Protein AF-A0ABD5VV87-F1 (afdb_monomer_lite)

Sequence (84 aa):
MVPVSYYCPRCGTLRTLDRDAYLSDKSVTPYPLAGWTYVAPEENVEAADGVRIGCTGCGTPFYLNYVRYEDGREVEGQPVPDAV

Structure (mmCIF, N/CA/C/O backbone):
data_AF-A0ABD5VV87-F1
#
_entry.id   AF-A0ABD5VV87-F1
#
loop_
_atom_site.group_PDB
_atom_site.id
_atom_site.type_symbol
_atom_site.label_atom_id
_atom_site.label_alt_id
_atom_site.label_comp_id
_atom_site.label_asym_id
_atom_site.label_entity_id
_atom_site.label_seq_id
_atom_site.pdbx_PDB_ins_code
_atom_site.Cartn_x
_atom_site.Cartn_y
_atom_site.Cartn_z
_atom_site.occupancy
_atom_site.B_iso_or_equiv
_atom_site.auth_seq_id
_atom_site.auth_comp_id
_atom_site.auth_asym_id
_atom_site.auth_atom_id
_atom_site.pdbx_PDB_model_num
ATOM 1 N N . MET A 1 1 ? 16.574 1.248 6.296 1.00 80.44 1 MET A N 1
ATOM 2 C CA . MET A 1 1 ? 15.128 1.105 6.547 1.00 80.44 1 MET A CA 1
ATOM 3 C C . MET A 1 1 ? 14.622 2.327 7.287 1.00 80.44 1 MET A C 1
ATOM 5 O O . MET A 1 1 ? 15.302 2.794 8.196 1.00 80.44 1 MET A O 1
ATOM 9 N N . VAL A 1 2 ? 13.486 2.864 6.854 1.00 88.94 2 VAL A N 1
ATOM 10 C CA . VAL A 1 2 ? 12.789 3.999 7.457 1.00 88.94 2 VAL A CA 1
ATOM 11 C C . VAL A 1 2 ? 11.317 3.627 7.676 1.00 88.94 2 VAL A C 1
ATOM 13 O O . VAL A 1 2 ? 10.728 2.983 6.802 1.00 88.94 2 VAL A O 1
ATOM 16 N N . PRO A 1 3 ? 10.712 4.030 8.805 1.00 93.19 3 PRO A N 1
ATOM 17 C CA . PRO A 1 3 ? 9.296 3.800 9.047 1.00 93.19 3 PRO A CA 1
ATOM 18 C C . PRO A 1 3 ? 8.461 4.771 8.208 1.00 93.19 3 PRO A C 1
ATOM 20 O O . PRO A 1 3 ? 8.580 5.991 8.343 1.00 93.19 3 PRO A O 1
ATOM 23 N N . VAL A 1 4 ? 7.579 4.238 7.365 1.00 93.69 4 VAL A N 1
ATOM 24 C CA . VAL A 1 4 ? 6.652 5.020 6.533 1.00 93.69 4 VAL A CA 1
ATOM 25 C C . VAL A 1 4 ? 5.221 4.624 6.864 1.00 93.69 4 VAL A C 1
ATOM 27 O O . VAL A 1 4 ? 4.910 3.442 6.988 1.00 93.69 4 VAL A O 1
ATOM 30 N N . SER A 1 5 ? 4.340 5.611 7.032 1.00 94.06 5 SER A N 1
ATOM 31 C CA . SER A 1 5 ? 2.935 5.371 7.371 1.00 94.06 5 SER A CA 1
ATOM 32 C C . SER A 1 5 ? 2.012 5.606 6.180 1.00 94.06 5 SER A C 1
ATOM 34 O O . SER A 1 5 ? 2.070 6.655 5.545 1.00 94.06 5 SER A O 1
ATOM 36 N N . TYR A 1 6 ? 1.111 4.656 5.939 1.00 94.81 6 TYR A N 1
ATOM 37 C CA . TYR A 1 6 ? 0.099 4.704 4.887 1.00 94.81 6 TYR A CA 1
ATOM 38 C C . TYR A 1 6 ? -1.300 4.728 5.485 1.00 94.81 6 TYR A C 1
ATOM 40 O O . TYR A 1 6 ? -1.574 4.060 6.487 1.00 94.81 6 TYR A O 1
ATOM 48 N N . TYR A 1 7 ? -2.198 5.473 4.847 1.00 96.31 7 TYR A N 1
ATOM 49 C CA . TYR A 1 7 ? -3.605 5.508 5.218 1.00 96.31 7 TYR A CA 1
ATOM 50 C C . TYR A 1 7 ? -4.372 4.397 4.502 1.00 96.31 7 TYR A C 1
ATOM 52 O O . TYR A 1 7 ? -4.205 4.163 3.307 1.00 96.31 7 TYR A O 1
ATOM 60 N N . CYS A 1 8 ? -5.262 3.723 5.226 1.00 96.81 8 CYS A N 1
ATOM 61 C CA . CYS A 1 8 ? -6.219 2.826 4.602 1.00 96.81 8 CYS A CA 1
ATOM 62 C C . CYS A 1 8 ? -7.233 3.651 3.785 1.00 96.81 8 CYS A C 1
ATOM 64 O O . CYS A 1 8 ? -7.937 4.476 4.373 1.00 9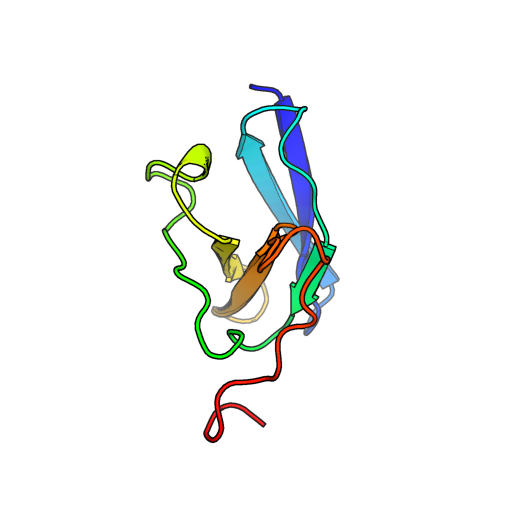6.81 8 CYS A O 1
ATOM 66 N N . PRO A 1 9 ? -7.403 3.397 2.476 1.00 96.00 9 PRO A N 1
ATOM 67 C CA . PRO A 1 9 ? -8.322 4.163 1.630 1.00 96.00 9 PRO A CA 1
ATOM 68 C C . PRO A 1 9 ? -9.804 3.930 1.965 1.00 96.00 9 PRO A C 1
ATOM 70 O O . PRO A 1 9 ? -10.662 4.653 1.473 1.00 96.00 9 PRO A O 1
ATOM 73 N N . ARG A 1 10 ? -10.123 2.927 2.799 1.00 94.12 10 ARG A N 1
ATOM 74 C CA . ARG A 1 10 ? -11.500 2.629 3.225 1.00 94.12 10 ARG A CA 1
ATOM 75 C C . ARG A 1 10 ? -11.909 3.342 4.513 1.00 94.12 10 ARG A C 1
ATOM 77 O O . ARG A 1 10 ? -13.021 3.844 4.597 1.00 94.12 10 ARG A O 1
ATOM 84 N N . CYS A 1 11 ? -11.047 3.347 5.532 1.00 96.81 11 CYS A N 1
ATOM 85 C CA . CYS A 1 11 ? -11.404 3.826 6.876 1.00 96.81 11 CYS A CA 1
ATOM 86 C C . CYS A 1 11 ? -10.409 4.824 7.484 1.00 96.81 11 CYS A C 1
ATOM 88 O O . CYS A 1 11 ? -10.577 5.220 8.633 1.00 96.81 11 CYS A O 1
ATOM 90 N N . GLY A 1 12 ? -9.350 5.201 6.762 1.00 95.62 12 GLY A N 1
ATOM 91 C CA . GLY A 1 12 ? -8.361 6.185 7.213 1.00 95.62 12 GLY A CA 1
ATOM 92 C C . GLY A 1 12 ? -7.382 5.697 8.287 1.00 95.62 12 GLY A C 1
ATOM 93 O O . GLY A 1 12 ? -6.488 6.445 8.670 1.00 95.62 12 GLY A O 1
ATOM 94 N N . THR A 1 13 ? -7.498 4.454 8.769 1.00 97.19 13 THR A N 1
ATOM 95 C CA . THR A 1 13 ? -6.552 3.884 9.744 1.00 97.19 13 THR A CA 1
ATOM 96 C C . THR A 1 13 ? -5.131 3.884 9.187 1.00 97.19 13 THR A C 1
ATOM 98 O O . THR A 1 13 ? -4.913 3.448 8.056 1.00 97.19 13 THR A O 1
ATOM 101 N N . LEU A 1 14 ? -4.169 4.326 9.999 1.00 96.75 14 LEU A N 1
ATOM 102 C CA . LEU A 1 14 ? -2.754 4.326 9.642 1.00 96.75 14 LEU A CA 1
ATOM 103 C C . LEU A 1 14 ? -2.112 2.956 9.874 1.00 96.75 14 LEU A C 1
ATOM 105 O O . LEU A 1 14 ? -2.380 2.283 10.872 1.00 96.75 14 LEU A O 1
ATOM 109 N N . ARG A 1 15 ? -1.230 2.564 8.956 1.00 95.81 15 ARG A N 1
ATOM 110 C CA . ARG A 1 15 ? -0.333 1.414 9.098 1.00 95.81 15 ARG A CA 1
ATOM 111 C C . ARG A 1 15 ? 1.085 1.839 8.771 1.00 95.81 15 ARG A C 1
ATOM 113 O O . ARG A 1 15 ? 1.311 2.457 7.736 1.00 95.81 15 ARG A O 1
ATOM 120 N N . THR A 1 16 ? 2.015 1.483 9.645 1.00 94.75 16 THR A N 1
ATOM 121 C CA . THR A 1 16 ? 3.441 1.754 9.465 1.00 94.75 16 THR A CA 1
ATOM 122 C C . THR A 1 16 ? 4.132 0.522 8.896 1.00 94.75 16 THR A C 1
ATOM 124 O O . THR A 1 16 ? 3.832 -0.600 9.305 1.00 94.75 16 THR A O 1
ATOM 127 N N . LEU A 1 17 ? 5.024 0.752 7.940 1.00 91.81 17 LEU A N 1
ATOM 128 C CA . LEU A 1 17 ? 5.867 -0.240 7.289 1.00 91.81 17 LEU A CA 1
ATOM 129 C C . LEU A 1 17 ? 7.322 0.230 7.378 1.00 91.81 17 LEU A C 1
ATOM 131 O O . LEU A 1 17 ? 7.611 1.378 7.036 1.00 91.81 17 LEU A O 1
ATOM 135 N N . ASP A 1 18 ? 8.221 -0.654 7.801 1.00 90.31 18 ASP A N 1
ATOM 136 C CA . ASP A 1 18 ? 9.665 -0.426 7.746 1.00 90.31 18 ASP A CA 1
ATOM 137 C C . ASP A 1 18 ? 10.210 -0.932 6.411 1.00 90.31 18 ASP A C 1
ATOM 139 O O . ASP A 1 18 ? 10.089 -2.110 6.091 1.00 90.31 18 ASP A O 1
ATOM 143 N N . ARG A 1 19 ? 10.789 -0.034 5.613 1.00 90.06 19 ARG A N 1
ATOM 144 C CA . ARG A 1 19 ? 11.277 -0.348 4.258 1.00 90.06 19 ARG A CA 1
ATOM 145 C C . ARG A 1 19 ? 12.427 0.563 3.841 1.00 90.06 19 ARG A C 1
ATOM 147 O O . ARG A 1 19 ? 12.759 1.504 4.564 1.00 90.06 19 ARG A O 1
ATOM 154 N N . ASP A 1 20 ? 13.053 0.324 2.693 1.00 86.25 20 ASP A N 1
ATOM 155 C CA . ASP A 1 20 ? 14.038 1.267 2.149 1.00 86.25 20 ASP A CA 1
ATOM 156 C C . ASP A 1 20 ? 13.408 2.620 1.735 1.00 86.25 20 ASP A C 1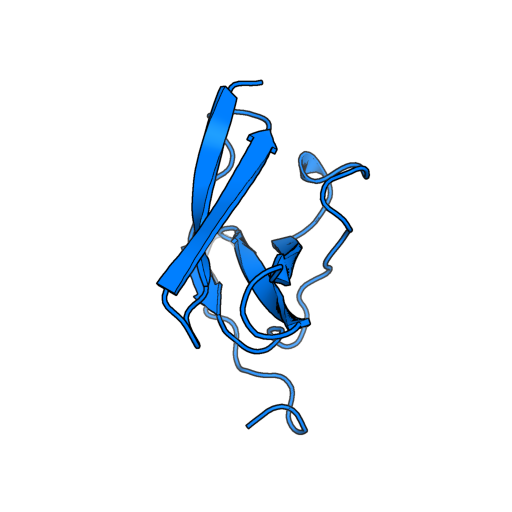
ATOM 158 O O . ASP A 1 20 ? 12.277 2.679 1.252 1.00 86.25 20 ASP A O 1
ATOM 162 N N . ALA A 1 21 ? 14.143 3.719 1.934 1.00 80.94 21 ALA A N 1
ATOM 163 C CA . ALA A 1 21 ? 13.688 5.077 1.628 1.00 80.94 21 ALA A CA 1
ATOM 164 C C . ALA A 1 21 ? 13.647 5.380 0.119 1.00 80.94 21 ALA A C 1
ATOM 166 O O . ALA A 1 21 ? 12.963 6.315 -0.289 1.00 80.94 21 ALA A O 1
ATOM 167 N N . TYR A 1 22 ? 14.370 4.612 -0.703 1.00 80.62 22 TYR A N 1
ATOM 168 C CA . TYR A 1 22 ? 14.405 4.793 -2.158 1.00 80.62 22 TYR A CA 1
ATOM 169 C C . TYR A 1 22 ? 13.271 4.074 -2.900 1.00 80.62 22 TYR A C 1
ATOM 171 O O . TYR A 1 22 ? 13.131 4.238 -4.114 1.00 80.62 22 TYR A O 1
ATOM 179 N N . LEU A 1 23 ? 12.442 3.292 -2.200 1.00 82.00 23 LEU A N 1
ATOM 180 C CA . LEU A 1 23 ? 11.289 2.646 -2.817 1.00 82.00 23 LEU A CA 1
ATOM 181 C C . LEU A 1 23 ? 10.254 3.701 -3.232 1.00 82.00 23 LEU A C 1
ATOM 183 O O . LEU A 1 23 ? 9.702 4.439 -2.410 1.00 82.00 23 LEU A O 1
ATOM 187 N N . SER A 1 24 ? 10.022 3.769 -4.542 1.00 87.69 24 SER A N 1
ATOM 188 C CA . SER A 1 24 ? 9.188 4.785 -5.179 1.00 87.69 24 SER A CA 1
ATOM 189 C C . SER A 1 24 ? 7.712 4.419 -5.056 1.00 87.69 24 SER A C 1
ATOM 191 O O . SER A 1 24 ? 7.210 3.577 -5.800 1.00 87.69 24 SER A O 1
ATOM 193 N N . ASP A 1 25 ? 7.019 5.052 -4.110 1.00 91.00 25 ASP A N 1
ATOM 194 C CA . ASP A 1 25 ? 5.572 4.898 -3.947 1.00 91.00 25 ASP A CA 1
ATOM 195 C C . ASP A 1 25 ? 4.838 5.509 -5.129 1.00 91.00 25 ASP A C 1
ATOM 197 O O . ASP A 1 25 ? 5.026 6.683 -5.448 1.00 91.00 25 ASP A O 1
ATOM 201 N N . LYS A 1 26 ? 3.959 4.722 -5.744 1.00 93.38 26 LYS A N 1
ATOM 202 C CA . LYS A 1 26 ? 3.072 5.197 -6.802 1.00 93.38 26 LYS A CA 1
ATOM 203 C C . LYS A 1 26 ? 1.701 5.552 -6.250 1.00 93.38 26 LYS A C 1
ATOM 205 O O . LYS A 1 26 ? 1.197 6.648 -6.477 1.00 93.38 26 LYS A O 1
ATOM 210 N N . SER A 1 27 ? 1.067 4.614 -5.551 1.00 94.31 27 SER A N 1
ATOM 211 C CA . SER A 1 27 ? -0.305 4.789 -5.071 1.00 94.31 27 SER A CA 1
ATOM 212 C C . SER A 1 27 ? -0.661 3.817 -3.952 1.00 94.31 27 SER A C 1
ATOM 214 O O . SER A 1 27 ? -0.015 2.787 -3.766 1.00 94.31 27 SER A O 1
ATOM 216 N N . VAL A 1 28 ? -1.732 4.136 -3.224 1.00 96.06 28 VAL A N 1
ATOM 217 C CA . VAL A 1 28 ? -2.363 3.239 -2.252 1.00 96.06 28 VAL A CA 1
ATOM 218 C C . VAL A 1 28 ? -3.787 2.949 -2.716 1.00 96.06 28 VAL A C 1
ATOM 220 O O . VAL A 1 28 ? -4.574 3.876 -2.905 1.00 96.06 28 VAL A O 1
ATOM 223 N N . THR A 1 29 ? -4.135 1.675 -2.892 1.00 96.00 29 THR A N 1
ATOM 224 C CA . THR A 1 29 ? -5.422 1.245 -3.460 1.00 96.00 29 THR A CA 1
ATOM 225 C C . THR A 1 29 ? -6.153 0.245 -2.556 1.00 96.00 29 THR A C 1
ATOM 227 O O . THR A 1 29 ? -5.529 -0.523 -1.819 1.00 96.00 29 THR A O 1
ATOM 230 N N . PRO A 1 30 ? -7.500 0.214 -2.570 1.00 95.94 30 PRO A N 1
ATOM 231 C CA . PRO A 1 30 ? -8.270 -0.783 -1.822 1.00 95.94 30 PRO A CA 1
ATOM 232 C C . PRO A 1 30 ? -8.236 -2.184 -2.464 1.00 95.94 30 PRO A C 1
ATOM 234 O O . PRO A 1 30 ? -8.582 -3.165 -1.802 1.00 95.94 30 PRO A O 1
ATOM 237 N N . TYR A 1 31 ? -7.816 -2.284 -3.724 1.00 94.88 31 TYR A N 1
ATOM 238 C CA . TYR A 1 31 ? -7.747 -3.499 -4.540 1.00 94.88 31 TYR A CA 1
ATOM 239 C C . TYR A 1 31 ? -6.340 -3.687 -5.131 1.00 94.88 31 TYR A C 1
ATOM 241 O O . TYR A 1 31 ? -5.606 -2.699 -5.248 1.00 94.88 31 TYR A O 1
ATOM 249 N N . PRO A 1 32 ? -5.955 -4.922 -5.505 1.00 96.19 32 PRO A N 1
ATOM 250 C CA . PRO A 1 32 ? -4.696 -5.167 -6.197 1.00 96.19 32 PRO A CA 1
ATOM 251 C C . PRO A 1 32 ? -4.787 -4.746 -7.669 1.00 96.19 32 PRO A C 1
ATOM 253 O O . PRO A 1 32 ? -5.868 -4.762 -8.270 1.00 96.19 32 PRO A O 1
ATOM 256 N N . LEU A 1 33 ? -3.642 -4.391 -8.246 1.00 95.44 33 LEU A N 1
ATOM 257 C CA . LEU A 1 33 ? -3.500 -4.053 -9.656 1.00 95.44 33 LEU A CA 1
ATOM 258 C C . LEU A 1 33 ? -3.118 -5.293 -10.474 1.00 95.44 33 LEU A C 1
ATOM 260 O O . LEU A 1 33 ? -2.342 -6.145 -10.036 1.00 95.44 33 LEU A O 1
ATOM 264 N N . ALA A 1 34 ? -3.683 -5.411 -11.671 1.00 93.62 34 ALA A N 1
ATOM 265 C CA . ALA A 1 34 ? -3.429 -6.506 -12.589 1.00 93.62 34 ALA A CA 1
ATOM 266 C C . ALA A 1 34 ? -1.963 -6.512 -13.033 1.00 93.62 34 ALA A C 1
ATOM 268 O O . ALA A 1 34 ? -1.452 -5.514 -13.530 1.00 93.62 34 ALA A O 1
ATOM 269 N N . GLY A 1 35 ? -1.299 -7.656 -12.857 1.00 91.94 35 GLY A N 1
ATOM 270 C CA . GLY A 1 35 ? 0.110 -7.836 -13.201 1.00 91.94 35 GLY A CA 1
ATOM 271 C C . GLY A 1 35 ? 1.105 -7.417 -12.116 1.00 91.94 35 GLY A C 1
ATOM 272 O O . GLY A 1 35 ? 2.293 -7.636 -12.332 1.00 91.94 35 GLY A O 1
ATOM 273 N N . TRP A 1 36 ? 0.664 -6.862 -10.978 1.00 94.94 36 TRP A N 1
ATOM 274 C CA . TRP A 1 36 ? 1.534 -6.524 -9.843 1.00 94.94 36 TRP A CA 1
ATOM 275 C C . TRP A 1 36 ? 1.688 -7.722 -8.904 1.00 94.94 36 TRP A C 1
ATOM 277 O O . TRP A 1 36 ? 0.710 -8.387 -8.550 1.00 94.94 36 TRP A O 1
ATOM 287 N N . THR A 1 37 ? 2.915 -7.960 -8.453 1.00 95.31 37 THR A N 1
ATOM 288 C CA . THR A 1 37 ? 3.235 -8.943 -7.415 1.00 95.31 37 THR A CA 1
ATOM 289 C C . THR A 1 37 ? 3.264 -8.265 -6.051 1.00 95.31 37 THR A C 1
ATOM 291 O O . THR A 1 37 ? 4.026 -7.325 -5.837 1.00 95.31 37 THR A O 1
ATOM 294 N N . TYR A 1 38 ? 2.458 -8.765 -5.113 1.00 95.62 38 TYR A N 1
ATOM 295 C CA . TYR A 1 38 ? 2.366 -8.234 -3.754 1.00 95.62 38 TYR A CA 1
ATOM 296 C C . TYR A 1 38 ? 2.878 -9.238 -2.732 1.00 95.62 38 TYR A C 1
ATOM 298 O O . TYR A 1 38 ? 2.519 -10.414 -2.791 1.00 95.62 38 TYR A O 1
ATOM 306 N N . VAL A 1 39 ? 3.620 -8.742 -1.747 1.00 97.31 39 VAL A N 1
ATOM 307 C CA . VAL A 1 39 ? 4.095 -9.522 -0.594 1.00 97.31 39 VAL A CA 1
ATOM 308 C C . VAL A 1 39 ? 3.573 -8.940 0.720 1.00 97.31 39 VAL A C 1
ATOM 310 O O . VAL A 1 39 ? 3.038 -7.824 0.747 1.00 97.31 39 VAL A O 1
ATOM 313 N N . ALA A 1 40 ? 3.677 -9.697 1.810 1.00 95.56 40 ALA A N 1
ATOM 314 C CA . ALA A 1 40 ? 3.366 -9.199 3.145 1.00 95.56 40 ALA A CA 1
ATOM 315 C C . ALA A 1 40 ? 4.450 -8.218 3.656 1.00 95.56 40 ALA A C 1
ATOM 317 O O . ALA A 1 40 ? 5.589 -8.268 3.192 1.00 95.56 40 ALA A O 1
ATOM 318 N N . PRO A 1 41 ? 4.126 -7.328 4.617 1.00 93.31 41 PRO A N 1
ATOM 319 C CA . PRO A 1 41 ? 5.081 -6.396 5.229 1.00 93.31 41 PRO A CA 1
ATOM 320 C C . PRO A 1 41 ? 6.345 -7.041 5.809 1.00 93.31 41 PRO A C 1
ATOM 322 O O . PRO A 1 41 ? 7.370 -6.380 5.919 1.00 93.31 41 PRO A O 1
ATOM 325 N N . GLU A 1 42 ? 6.254 -8.302 6.226 1.00 90.81 42 GLU A N 1
ATOM 326 C CA . GLU A 1 42 ? 7.335 -9.054 6.864 1.00 90.81 42 GLU A CA 1
ATOM 327 C C . GLU A 1 42 ? 8.240 -9.789 5.856 1.00 90.81 42 GLU A C 1
ATOM 329 O O . GLU A 1 42 ? 9.240 -10.393 6.246 1.00 90.81 42 GLU A O 1
ATOM 334 N N . GLU A 1 43 ? 7.884 -9.768 4.570 1.00 93.44 43 GLU A N 1
ATOM 335 C CA . GLU A 1 43 ? 8.633 -10.399 3.483 1.00 93.44 43 GLU A CA 1
ATOM 336 C C . GLU A 1 43 ? 9.573 -9.398 2.784 1.00 93.44 43 GLU A C 1
ATOM 338 O O . GLU A 1 43 ? 9.724 -8.251 3.201 1.00 93.44 43 GLU A O 1
ATOM 343 N N . ASN A 1 44 ? 10.238 -9.831 1.707 1.00 90.75 44 ASN A N 1
ATOM 344 C CA . ASN A 1 44 ? 11.110 -8.967 0.911 1.00 90.75 44 ASN A CA 1
ATOM 345 C C . ASN A 1 44 ? 10.274 -8.002 0.057 1.00 90.75 44 ASN A C 1
ATOM 347 O O . ASN A 1 44 ? 9.956 -8.284 -1.101 1.00 90.75 44 ASN A O 1
ATOM 351 N N . VAL A 1 45 ? 9.898 -6.875 0.659 1.00 91.31 45 VAL A N 1
ATOM 352 C CA . VAL A 1 45 ? 9.098 -5.833 0.014 1.00 91.31 45 VAL A CA 1
ATOM 353 C C . VAL A 1 45 ? 9.855 -5.148 -1.121 1.00 91.31 45 VAL A C 1
ATOM 355 O O . VAL A 1 45 ? 9.222 -4.659 -2.044 1.00 91.31 45 VAL A O 1
ATOM 358 N N . GLU A 1 46 ? 11.186 -5.127 -1.100 1.00 88.44 46 GLU A N 1
ATOM 359 C CA . GLU A 1 46 ? 12.021 -4.499 -2.126 1.00 88.44 46 GLU A CA 1
ATOM 360 C C . GLU A 1 46 ? 12.017 -5.262 -3.458 1.00 88.44 46 GLU A C 1
ATOM 362 O O . GLU A 1 46 ? 12.230 -4.666 -4.512 1.00 88.44 46 GLU A O 1
ATOM 367 N N . ALA A 1 47 ? 11.797 -6.578 -3.417 1.00 91.00 47 ALA A N 1
ATOM 368 C CA . ALA A 1 47 ? 11.766 -7.441 -4.596 1.00 91.00 47 ALA A CA 1
ATOM 369 C C . ALA A 1 47 ? 10.372 -7.552 -5.245 1.00 91.00 47 ALA A C 1
ATOM 371 O O . ALA A 1 47 ? 10.224 -8.242 -6.254 1.00 91.00 47 ALA A O 1
ATOM 372 N N . ALA A 1 48 ? 9.355 -6.918 -4.658 1.00 94.19 48 ALA A N 1
ATOM 373 C CA . ALA A 1 48 ? 7.969 -6.977 -5.108 1.00 94.19 48 ALA A CA 1
ATOM 374 C C . ALA A 1 48 ? 7.539 -5.680 -5.812 1.00 94.19 48 ALA A C 1
ATOM 376 O O . ALA A 1 48 ? 8.152 -4.631 -5.640 1.00 94.19 48 ALA A O 1
ATOM 377 N N . ASP A 1 49 ? 6.429 -5.729 -6.553 1.00 95.06 49 ASP A N 1
ATOM 378 C CA . ASP A 1 49 ? 5.824 -4.536 -7.168 1.00 95.06 49 ASP A CA 1
ATOM 379 C C . ASP A 1 49 ? 4.975 -3.730 -6.165 1.00 95.06 49 ASP A C 1
ATOM 381 O O . ASP A 1 49 ? 4.494 -2.632 -6.460 1.00 95.06 49 ASP A O 1
ATOM 385 N N . GLY A 1 50 ? 4.742 -4.281 -4.974 1.00 95.31 50 GLY A N 1
ATOM 386 C CA . GLY A 1 50 ? 3.943 -3.653 -3.939 1.00 95.31 50 GLY A CA 1
ATOM 387 C C . GLY A 1 50 ? 3.796 -4.504 -2.683 1.00 95.31 50 GLY A C 1
ATOM 388 O O . GLY A 1 50 ? 4.295 -5.625 -2.583 1.00 95.31 50 GLY A O 1
ATOM 389 N N . VAL A 1 51 ? 3.053 -3.970 -1.715 1.00 96.75 51 VAL A N 1
ATOM 390 C CA . VAL A 1 51 ? 2.838 -4.604 -0.407 1.00 96.75 51 VAL A CA 1
ATOM 391 C C . VAL A 1 51 ? 1.350 -4.733 -0.118 1.00 96.75 51 VAL A C 1
ATOM 393 O O . VAL A 1 51 ? 0.592 -3.768 -0.243 1.00 96.75 51 VAL A O 1
ATOM 396 N N . ARG A 1 52 ? 0.924 -5.921 0.316 1.00 97.25 52 ARG A N 1
ATOM 397 C CA . ARG A 1 52 ? -0.433 -6.170 0.810 1.00 97.25 52 ARG A CA 1
ATOM 398 C C . ARG A 1 52 ? -0.486 -5.899 2.310 1.00 97.25 52 ARG A C 1
ATOM 400 O O . ARG A 1 52 ? -0.035 -6.702 3.119 1.00 97.25 52 ARG A O 1
ATOM 407 N N . ILE A 1 53 ? -1.102 -4.790 2.693 1.00 96.62 53 ILE A N 1
ATOM 408 C CA . ILE A 1 53 ? -1.143 -4.319 4.076 1.00 96.62 53 ILE A CA 1
ATOM 409 C C . ILE A 1 53 ? -2.494 -4.668 4.705 1.00 96.62 53 ILE A C 1
ATOM 411 O O . ILE A 1 53 ? -3.552 -4.252 4.233 1.00 96.62 53 ILE A O 1
ATOM 415 N N . GLY A 1 54 ? -2.478 -5.407 5.815 1.00 95.94 54 GLY A N 1
ATOM 416 C CA . GLY A 1 54 ? -3.679 -5.646 6.618 1.00 95.94 54 GLY A CA 1
ATOM 417 C C . GLY A 1 54 ? -4.140 -4.377 7.343 1.00 95.94 54 GLY A C 1
ATOM 418 O O . GLY A 1 54 ? -3.349 -3.729 8.027 1.00 95.94 54 GLY A O 1
ATOM 419 N N . CYS A 1 55 ? -5.422 -4.015 7.248 1.00 95.81 55 CYS A N 1
ATOM 420 C CA . CYS A 1 55 ? -5.980 -2.920 8.042 1.00 95.81 55 CYS A CA 1
ATOM 421 C C . CYS A 1 55 ? -6.495 -3.430 9.397 1.00 95.81 55 CYS A C 1
ATOM 423 O O . CYS A 1 55 ? -7.363 -4.295 9.441 1.00 95.81 55 CYS A O 1
ATOM 425 N N . THR A 1 56 ? -6.023 -2.851 10.503 1.00 93.69 56 THR A N 1
ATOM 426 C CA . THR A 1 56 ? -6.518 -3.149 11.864 1.00 93.69 56 THR A CA 1
ATOM 427 C C . THR A 1 56 ? -7.849 -2.475 12.197 1.00 93.69 56 THR A C 1
ATOM 429 O O . THR A 1 56 ? -8.477 -2.856 13.176 1.00 93.69 56 THR A O 1
ATOM 432 N N . GLY A 1 57 ? -8.287 -1.488 11.407 1.00 94.56 57 GLY A N 1
ATOM 433 C CA . GLY A 1 57 ? -9.556 -0.784 11.611 1.00 94.56 57 GLY A CA 1
ATOM 434 C C . GLY A 1 57 ? -10.746 -1.496 10.967 1.00 94.56 57 GLY A C 1
ATOM 435 O O . GLY A 1 57 ? -11.672 -1.904 11.657 1.00 94.56 57 GLY A O 1
ATOM 436 N N . CYS A 1 58 ? -10.724 -1.663 9.639 1.00 95.25 58 CYS A N 1
ATOM 437 C CA . CYS A 1 58 ? -11.823 -2.295 8.894 1.00 95.25 58 CYS A CA 1
ATOM 438 C C . CYS A 1 58 ? -11.619 -3.793 8.601 1.00 95.25 58 CYS A C 1
ATOM 440 O O . CYS A 1 58 ? -12.460 -4.403 7.945 1.00 95.25 58 CYS A O 1
ATOM 442 N N . GLY A 1 59 ? -10.489 -4.385 9.004 1.00 94.12 59 GLY A N 1
ATOM 443 C CA . GLY A 1 59 ? -10.177 -5.806 8.788 1.00 94.12 59 GLY A CA 1
ATOM 444 C C . GLY A 1 59 ? -9.884 -6.203 7.336 1.00 94.12 59 GLY A C 1
ATOM 445 O O . GLY A 1 59 ? -9.442 -7.320 7.082 1.00 94.12 59 GLY A O 1
ATOM 446 N N . THR A 1 60 ? -10.086 -5.302 6.371 1.00 94.75 60 THR A N 1
ATOM 447 C CA . THR A 1 60 ? -9.855 -5.582 4.949 1.00 94.75 60 THR A CA 1
ATOM 448 C C . THR A 1 60 ? -8.463 -5.098 4.540 1.00 94.75 60 THR A C 1
ATOM 450 O O . THR A 1 60 ? -8.093 -3.970 4.883 1.00 94.75 60 THR A O 1
ATOM 453 N N . PRO A 1 61 ? -7.671 -5.894 3.802 1.00 96.25 61 PRO A N 1
ATOM 454 C CA . PRO A 1 61 ? -6.369 -5.449 3.333 1.00 96.25 61 PRO A CA 1
ATOM 455 C C . PRO A 1 61 ? -6.492 -4.334 2.293 1.00 96.25 61 PRO A C 1
ATOM 457 O O . PRO A 1 61 ? -7.502 -4.207 1.596 1.00 96.25 61 PRO A O 1
ATOM 460 N N . PHE A 1 62 ? -5.435 -3.549 2.176 1.00 96.81 62 PHE A N 1
ATOM 461 C CA . PHE A 1 62 ? -5.222 -2.575 1.115 1.00 96.81 62 PHE A CA 1
ATOM 462 C C . PHE A 1 62 ? -3.801 -2.730 0.569 1.00 96.81 62 PHE A C 1
ATOM 464 O O . PHE A 1 62 ? -2.994 -3.469 1.135 1.00 96.81 62 PHE A O 1
AT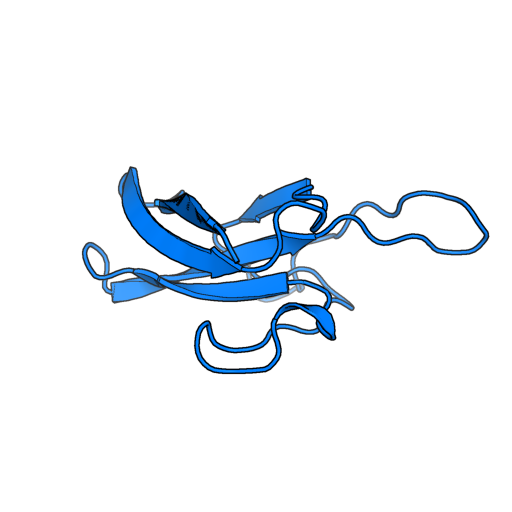OM 471 N N . TYR A 1 63 ? -3.513 -2.077 -0.548 1.00 97.25 63 TYR A N 1
ATOM 472 C CA . TYR A 1 63 ? -2.327 -2.355 -1.345 1.00 97.25 63 TYR A CA 1
ATOM 473 C C . TYR A 1 63 ? -1.522 -1.078 -1.539 1.00 97.25 63 TYR A C 1
ATOM 475 O O . TYR A 1 63 ? -2.060 -0.061 -1.974 1.00 97.25 63 TYR A O 1
ATOM 483 N N . LEU A 1 64 ? -0.243 -1.136 -1.183 1.00 96.50 64 LEU A N 1
ATOM 484 C CA . LEU A 1 64 ? 0.753 -0.158 -1.595 1.00 96.50 64 LEU A CA 1
ATOM 485 C C . LEU A 1 64 ? 1.319 -0.612 -2.935 1.00 96.50 64 LEU A C 1
ATOM 487 O O . LEU A 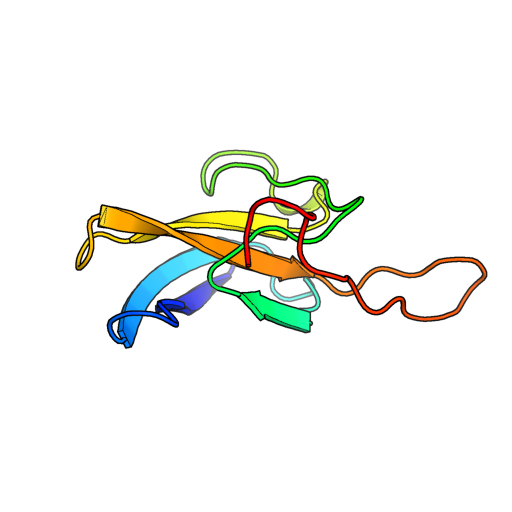1 64 ? 1.752 -1.756 -3.048 1.00 96.50 64 LEU A O 1
ATOM 491 N N . ASN A 1 65 ? 1.326 0.275 -3.921 1.00 96.44 65 ASN A N 1
ATOM 492 C CA . ASN A 1 65 ? 1.850 0.008 -5.253 1.00 96.44 65 ASN A CA 1
ATOM 493 C C . ASN A 1 65 ? 3.117 0.828 -5.456 1.00 96.44 65 ASN A C 1
ATOM 495 O O . ASN A 1 65 ? 3.100 2.047 -5.254 1.00 96.44 65 ASN A O 1
ATOM 499 N N . TYR A 1 66 ? 4.190 0.176 -5.885 1.00 95.19 66 TYR A N 1
ATOM 500 C CA . TYR A 1 66 ? 5.392 0.868 -6.317 1.00 95.19 66 TYR A CA 1
ATOM 501 C C . TYR A 1 66 ? 5.297 1.272 -7.782 1.00 95.19 66 TYR A C 1
ATOM 503 O O . TYR A 1 66 ? 4.492 0.747 -8.560 1.00 95.19 66 TYR A O 1
ATOM 511 N N . VAL A 1 67 ? 6.127 2.247 -8.142 1.00 94.38 67 VAL A N 1
ATOM 512 C CA . VAL A 1 67 ? 6.350 2.630 -9.531 1.00 94.38 67 VAL A CA 1
ATOM 513 C C . VAL A 1 67 ? 6.989 1.451 -10.261 1.00 94.38 67 VAL A C 1
ATOM 515 O O . VAL A 1 67 ? 8.009 0.920 -9.826 1.00 94.38 67 VAL A O 1
ATOM 518 N N . ARG A 1 68 ? 6.400 1.064 -11.393 1.00 91.69 68 ARG A N 1
ATOM 519 C CA . ARG A 1 68 ? 6.920 0.025 -12.283 1.00 91.69 68 ARG A CA 1
ATOM 520 C C . ARG A 1 68 ? 7.178 0.617 -13.661 1.00 91.69 68 ARG A C 1
ATOM 522 O O . ARG A 1 68 ? 6.439 1.495 -14.105 1.00 91.69 68 ARG A O 1
ATOM 529 N N . TYR A 1 69 ? 8.204 0.106 -14.336 1.00 91.31 69 TYR A N 1
ATOM 530 C CA . TYR A 1 69 ? 8.571 0.507 -15.690 1.00 91.31 69 TYR A CA 1
ATOM 531 C C . TYR A 1 69 ? 8.526 -0.680 -16.653 1.00 91.31 69 TYR A C 1
ATOM 533 O O . TYR A 1 69 ? 9.029 -1.756 -16.338 1.00 91.31 69 TYR A O 1
ATOM 541 N N . GLU A 1 70 ? 7.990 -0.454 -17.848 1.00 90.88 70 GLU A N 1
ATOM 542 C CA . GLU A 1 70 ? 8.040 -1.373 -18.987 1.00 90.88 70 GLU A CA 1
ATOM 543 C C . GLU A 1 70 ? 8.518 -0.601 -20.218 1.00 90.88 70 GLU A C 1
ATOM 545 O O . GLU A 1 70 ? 8.059 0.512 -20.478 1.00 90.88 70 GLU A O 1
ATOM 550 N N . ASP A 1 71 ? 9.499 -1.141 -20.944 1.00 92.19 71 ASP A N 1
ATOM 551 C CA . ASP A 1 71 ? 10.118 -0.480 -22.106 1.00 92.19 71 ASP A CA 1
ATOM 552 C C . ASP A 1 71 ? 10.540 0.982 -21.841 1.00 92.19 71 ASP A C 1
ATOM 554 O O . ASP A 1 71 ? 10.396 1.871 -22.686 1.00 92.19 71 ASP A O 1
ATOM 558 N N . GLY A 1 72 ? 11.039 1.244 -20.627 1.00 92.12 72 GLY A N 1
ATOM 559 C CA . GLY A 1 72 ? 11.479 2.569 -20.184 1.00 92.12 72 GLY A CA 1
ATOM 560 C C . GLY A 1 72 ? 10.350 3.565 -19.899 1.00 92.12 72 GLY A C 1
ATOM 561 O O . GLY A 1 72 ? 10.628 4.748 -19.706 1.00 92.12 72 GLY A O 1
ATOM 562 N N . ARG A 1 73 ? 9.087 3.124 -19.866 1.00 91.88 73 ARG A N 1
ATOM 563 C CA . ARG A 1 73 ? 7.923 3.949 -19.524 1.00 91.88 73 ARG A CA 1
ATOM 564 C C . ARG A 1 73 ? 7.295 3.475 -18.229 1.00 91.88 73 ARG A C 1
ATOM 566 O O . ARG A 1 73 ? 7.162 2.278 -18.006 1.00 91.88 73 ARG A O 1
ATOM 573 N N . GLU A 1 74 ? 6.907 4.423 -17.386 1.00 92.50 74 GLU A N 1
ATOM 574 C CA . GLU A 1 74 ? 6.120 4.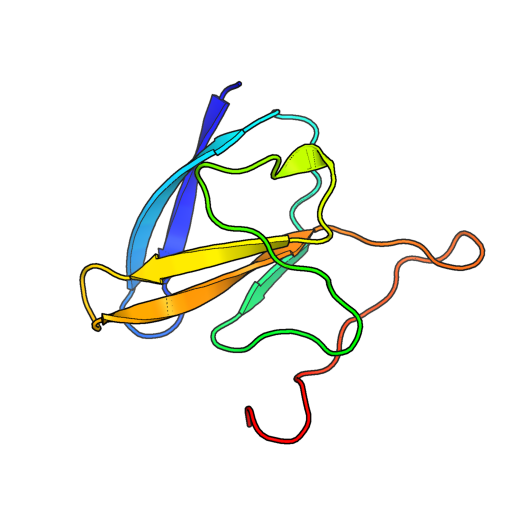111 -16.199 1.00 92.50 74 GLU A CA 1
ATOM 575 C C . GLU A 1 74 ? 4.763 3.541 -16.619 1.00 92.50 74 GLU A C 1
ATOM 577 O O . GLU A 1 74 ? 4.103 4.090 -17.506 1.00 92.50 74 GLU A O 1
ATOM 582 N N . VAL A 1 75 ? 4.358 2.443 -15.986 1.00 93.12 75 VAL A N 1
ATOM 583 C CA . VAL A 1 75 ? 3.074 1.797 -16.253 1.00 93.12 75 VAL A CA 1
ATOM 584 C C . VAL A 1 75 ? 2.034 2.174 -15.204 1.00 93.12 75 VAL A C 1
ATOM 586 O O . VAL A 1 75 ? 2.285 2.153 -13.998 1.00 93.12 75 VAL A O 1
ATOM 589 N N 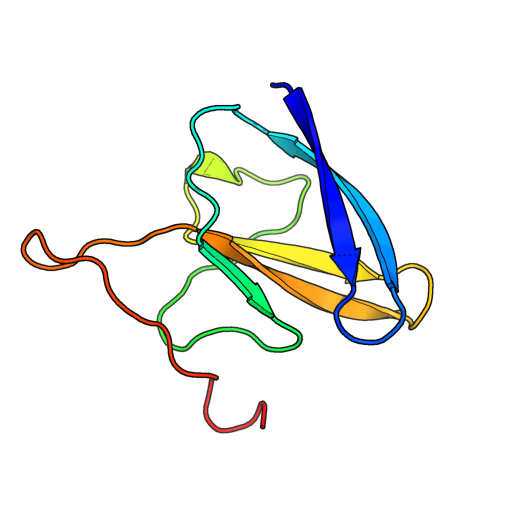. GLU A 1 76 ? 0.833 2.499 -15.676 1.00 91.25 76 GLU A N 1
ATOM 590 C CA . GLU A 1 76 ? -0.358 2.615 -14.838 1.00 91.25 76 GLU A CA 1
ATOM 591 C C . GLU A 1 76 ? -0.973 1.228 -14.646 1.00 91.25 76 GLU A C 1
ATOM 593 O O . GLU A 1 76 ? -1.230 0.515 -15.617 1.00 91.25 76 GLU A O 1
ATOM 598 N N . GLY A 1 77 ? -1.225 0.839 -13.398 1.00 88.44 77 GLY A N 1
ATOM 599 C CA . GLY A 1 77 ? -1.913 -0.415 -13.115 1.00 88.44 77 GLY A CA 1
ATOM 600 C C . GLY A 1 77 ? -3.429 -0.239 -13.169 1.00 88.44 77 GLY A C 1
ATOM 601 O O . GLY A 1 77 ? -3.975 0.768 -12.719 1.00 88.44 77 GLY A O 1
ATOM 602 N N . GLN A 1 78 ? -4.123 -1.244 -13.695 1.00 91.38 78 GLN A N 1
ATOM 603 C CA . GLN A 1 78 ? -5.581 -1.342 -13.621 1.00 91.38 78 GLN A CA 1
ATOM 604 C C . GLN A 1 78 ? -5.984 -2.256 -12.463 1.00 91.38 78 GLN A C 1
ATOM 606 O O . GLN A 1 78 ? -5.234 -3.182 -12.162 1.00 91.38 78 GLN A O 1
ATOM 611 N N . PRO A 1 79 ? -7.148 -2.058 -11.822 1.00 92.00 79 PRO A N 1
ATOM 612 C CA . PRO A 1 79 ? -7.671 -3.029 -10.866 1.00 92.00 79 PRO A CA 1
ATOM 613 C C . PRO A 1 79 ? -7.765 -4.421 -11.503 1.00 92.00 79 PRO A C 1
ATOM 615 O O . PRO A 1 79 ? -8.081 -4.537 -12.690 1.00 92.00 79 PRO A O 1
ATOM 618 N N . VAL A 1 80 ? -7.538 -5.486 -10.730 1.00 88.81 80 VAL A N 1
ATOM 619 C CA . VAL A 1 80 ? -7.899 -6.830 -11.214 1.00 88.81 80 VAL A CA 1
ATOM 620 C C . VAL A 1 80 ? -9.417 -6.903 -11.477 1.00 88.81 80 VAL A C 1
ATOM 622 O O . VAL A 1 80 ? -10.176 -6.280 -10.728 1.00 88.81 80 VAL A O 1
ATOM 625 N N . PRO A 1 81 ? -9.882 -7.644 -12.505 1.00 79.12 81 PRO A N 1
ATOM 626 C CA . PRO A 1 81 ? -11.270 -7.570 -12.980 1.00 79.12 81 PRO A CA 1
ATOM 627 C C . PRO A 1 81 ? -12.339 -7.801 -11.903 1.00 79.12 81 PRO A C 1
ATOM 629 O O . PRO A 1 81 ? -13.353 -7.114 -11.899 1.00 79.12 81 PRO A O 1
ATOM 632 N N . ASP A 1 82 ? -12.090 -8.718 -10.966 1.00 80.56 82 ASP A N 1
ATOM 633 C CA . ASP A 1 82 ? -13.042 -9.089 -9.909 1.00 80.56 82 ASP A CA 1
ATOM 634 C C . ASP A 1 82 ? -12.914 -8.247 -8.621 1.00 80.56 82 ASP A C 1
ATOM 636 O O . ASP A 1 82 ? -13.461 -8.618 -7.582 1.00 80.56 82 ASP A O 1
ATOM 640 N N . ALA A 1 83 ? -12.152 -7.146 -8.638 1.00 74.75 83 ALA A N 1
ATOM 641 C CA . ALA A 1 83 ? -11.906 -6.318 -7.451 1.00 74.75 83 ALA A CA 1
ATOM 642 C C . ALA A 1 83 ? -12.609 -4.948 -7.446 1.00 74.75 83 ALA A C 1
ATOM 644 O O . ALA A 1 83 ? -12.384 -4.173 -6.508 1.00 74.75 83 ALA A O 1
ATOM 645 N N . VAL A 1 84 ? -13.427 -4.651 -8.465 1.00 63.19 84 VAL A N 1
ATOM 646 C CA . VAL A 1 84 ? -14.166 -3.382 -8.626 1.00 63.19 84 VAL A CA 1
ATOM 647 C C . VAL A 1 84 ? -15.643 -3.556 -8.303 1.00 63.19 84 VAL A C 1
ATOM 649 O O . VAL A 1 84 ? -16.231 -4.559 -8.760 1.00 63.19 84 VAL A O 1
#

pLDDT: mean 92.25, std 5.63, range [63.19, 97.31]

Radius of gyration: 12.49 Å; chains: 1; bounding box: 29×17×34 Å

Secondary structure (DSSP, 8-state):
-EEEEEE-TTT--EEEEEE-TT--EEEEESSPBTT--EE-TTS-GGGSSEEEEPPTTTS--EEEEE--EETTEEPPPPBPGGG-

Foldseek 3Di:
DDWDWDADPPPRAIDIADDDPPFAWDDKFLADFPPWFEDDSVDDQVPGQWYFAQDPPPRRTIITGTFDDDPNDTDDTDGDPPGD